Protein AF-A0A375I1A4-F1 (afdb_monomer)

Sequence (83 aa):
MADEKPSYEQARAELAEIVAKLESGGVPLAESMQLWKRGEELAARCQEELDGARQLIDEARQQSQTGGEPPADLGQPSAEPLA

Structure (mmCIF, N/CA/C/O backbone):
data_AF-A0A375I1A4-F1
#
_entry.id   AF-A0A375I1A4-F1
#
loop_
_atom_site.group_PDB
_atom_site.id
_atom_site.type_symbol
_atom_site.label_atom_id
_atom_site.label_alt_id
_atom_site.label_comp_id
_atom_site.label_asym_id
_atom_site.label_entity_id
_atom_site.label_seq_id
_atom_site.pdbx_PDB_ins_code
_atom_site.Cartn_x
_atom_site.Cartn_y
_atom_site.Cartn_z
_atom_site.occupancy
_atom_site.B_iso_or_equiv
_atom_site.auth_seq_id
_atom_site.auth_comp_id
_atom_site.auth_asym_id
_atom_site.auth_atom_id
_atom_site.pdbx_PDB_model_num
ATOM 1 N N . MET A 1 1 ? -13.490 15.587 -12.444 1.00 33.59 1 MET A N 1
ATOM 2 C CA . MET A 1 1 ? -12.031 15.669 -12.220 1.00 33.59 1 MET A CA 1
ATOM 3 C C . MET A 1 1 ? -11.539 14.243 -12.301 1.00 33.59 1 MET A C 1
ATOM 5 O O . MET A 1 1 ? -12.222 13.391 -11.750 1.00 33.59 1 MET A O 1
ATOM 9 N N . ALA A 1 2 ? -10.543 13.982 -13.146 1.00 43.78 2 ALA A N 1
ATOM 10 C CA . ALA A 1 2 ? -10.208 12.632 -13.583 1.00 43.78 2 ALA A CA 1
ATOM 11 C C . ALA A 1 2 ? -9.931 11.716 -12.386 1.00 43.78 2 ALA A C 1
ATOM 13 O O . ALA A 1 2 ? -9.241 12.107 -11.448 1.00 43.78 2 ALA A O 1
ATOM 14 N N . ASP A 1 3 ? -10.518 10.526 -12.453 1.00 50.38 3 ASP A N 1
ATOM 15 C CA . ASP A 1 3 ? -10.227 9.358 -11.629 1.00 50.38 3 ASP A CA 1
ATOM 16 C C . ASP A 1 3 ? -8.792 8.909 -11.961 1.00 50.38 3 ASP A C 1
ATOM 18 O O . ASP A 1 3 ? -8.553 7.988 -12.738 1.00 50.38 3 ASP A O 1
ATOM 22 N N . GLU A 1 4 ? -7.814 9.699 -11.522 1.00 67.00 4 GLU A N 1
ATOM 23 C CA . GLU A 1 4 ? -6.402 9.430 -11.749 1.00 67.00 4 GLU A CA 1
ATOM 24 C C . GLU A 1 4 ? -5.932 8.525 -10.615 1.00 67.00 4 GLU A C 1
ATOM 26 O O . GLU A 1 4 ? -5.937 8.910 -9.443 1.00 67.00 4 GLU A O 1
ATOM 31 N N . LYS A 1 5 ? -5.602 7.276 -10.963 1.00 74.56 5 LYS A N 1
ATOM 32 C CA . LYS A 1 5 ? -5.089 6.299 -9.999 1.00 74.56 5 LYS A CA 1
ATOM 33 C C . LYS A 1 5 ? -3.884 6.909 -9.268 1.00 74.56 5 LYS A C 1
ATOM 35 O O . LYS A 1 5 ? -3.013 7.465 -9.940 1.00 74.56 5 LYS A O 1
ATOM 40 N N . PRO A 1 6 ? -3.790 6.776 -7.931 1.00 84.75 6 PRO A N 1
ATOM 41 C CA . PRO A 1 6 ? -2.669 7.332 -7.188 1.00 84.75 6 PRO A CA 1
ATOM 42 C C . PRO A 1 6 ? -1.348 6.754 -7.705 1.00 84.75 6 PRO A C 1
ATOM 44 O O . PRO A 1 6 ? -1.274 5.580 -8.097 1.00 84.75 6 PRO A O 1
ATOM 47 N N . SER A 1 7 ? -0.304 7.584 -7.695 1.00 94.00 7 SER A N 1
ATOM 48 C CA . SER A 1 7 ? 1.067 7.110 -7.903 1.00 94.00 7 SER A CA 1
ATOM 49 C C . SER A 1 7 ? 1.455 6.094 -6.824 1.00 94.00 7 SER A C 1
ATOM 51 O O . SER A 1 7 ? 0.873 6.089 -5.737 1.00 94.00 7 SER A O 1
ATOM 53 N N . TYR A 1 8 ? 2.465 5.262 -7.096 1.00 95.81 8 TYR A N 1
ATOM 54 C CA . TYR A 1 8 ? 2.961 4.271 -6.134 1.00 95.81 8 TYR A CA 1
ATOM 55 C C . TYR A 1 8 ? 3.273 4.886 -4.759 1.00 95.81 8 TYR A C 1
ATOM 57 O O . TYR A 1 8 ? 2.799 4.386 -3.743 1.00 95.81 8 TYR A O 1
ATOM 65 N N . GLU A 1 9 ? 4.006 6.005 -4.711 1.00 97.25 9 GLU A N 1
ATOM 66 C CA . GLU A 1 9 ? 4.371 6.637 -3.435 1.00 97.25 9 GLU A CA 1
ATOM 67 C C . GLU A 1 9 ? 3.154 7.190 -2.684 1.00 97.25 9 GLU A C 1
ATOM 69 O O . GLU A 1 9 ? 3.085 7.075 -1.463 1.00 97.25 9 GLU A O 1
ATOM 74 N N . GLN A 1 10 ? 2.163 7.736 -3.396 1.00 96.94 10 GLN A N 1
ATOM 75 C CA . GLN A 1 10 ? 0.912 8.181 -2.774 1.00 96.94 10 GLN A CA 1
ATOM 76 C C . GLN A 1 10 ? 0.116 6.999 -2.217 1.00 96.94 10 GLN A C 1
ATOM 78 O O . GLN A 1 10 ? -0.322 7.047 -1.070 1.00 96.94 10 GLN A O 1
ATOM 83 N N . ALA A 1 11 ? -0.031 5.927 -3.000 1.00 97.12 11 ALA A N 1
ATOM 84 C CA . ALA A 1 11 ? -0.750 4.732 -2.578 1.00 97.12 11 ALA A CA 1
ATOM 85 C C . ALA A 1 11 ? -0.081 4.072 -1.363 1.00 97.12 11 ALA A C 1
ATOM 87 O O . ALA A 1 11 ? -0.751 3.684 -0.407 1.00 97.12 11 ALA A O 1
ATOM 88 N N . ARG A 1 12 ? 1.254 4.005 -1.369 1.00 98.25 12 ARG A N 1
ATOM 89 C CA . ARG A 1 12 ? 2.060 3.482 -0.266 1.00 98.25 12 ARG A CA 1
ATOM 90 C C . ARG A 1 12 ? 1.952 4.340 0.995 1.00 98.25 12 ARG A C 1
ATOM 92 O O . ARG A 1 12 ? 1.863 3.779 2.085 1.00 98.25 12 ARG A O 1
ATOM 99 N N . ALA A 1 13 ? 1.968 5.667 0.862 1.00 98.44 13 ALA A N 1
ATOM 100 C CA . ALA A 1 13 ? 1.810 6.574 1.996 1.00 98.44 13 ALA A CA 1
ATOM 101 C C . ALA A 1 13 ? 0.427 6.417 2.647 1.00 98.44 13 ALA A C 1
ATOM 103 O O . ALA A 1 13 ? 0.343 6.204 3.853 1.00 98.44 13 ALA A O 1
ATOM 104 N N . GLU A 1 14 ? -0.640 6.422 1.844 1.00 98.25 14 GLU A N 1
ATOM 105 C CA . GLU A 1 14 ? -2.010 6.225 2.335 1.00 98.25 14 GLU A CA 1
ATOM 106 C C . GLU A 1 14 ? -2.181 4.845 2.994 1.00 98.25 14 GLU A C 1
ATOM 108 O O . GLU A 1 14 ? -2.768 4.730 4.071 1.00 98.25 14 GLU A O 1
ATOM 113 N N . LEU A 1 15 ? -1.611 3.791 2.399 1.00 98.62 15 LEU A N 1
ATOM 114 C CA . LEU A 1 15 ? -1.636 2.448 2.976 1.00 98.62 15 LEU A CA 1
ATOM 115 C C . LEU A 1 15 ? -0.954 2.410 4.351 1.00 98.62 15 LEU A C 1
ATOM 117 O O . LEU A 1 15 ? -1.484 1.802 5.280 1.00 98.62 15 LEU A O 1
ATOM 121 N N . ALA A 1 16 ? 0.195 3.075 4.504 1.00 98.56 16 ALA A N 1
ATOM 122 C CA . ALA A 1 16 ? 0.903 3.144 5.779 1.00 98.56 16 ALA A CA 1
ATOM 123 C C . ALA A 1 16 ? 0.081 3.866 6.861 1.00 98.56 16 ALA A C 1
ATOM 125 O O . ALA A 1 16 ? 0.051 3.417 8.007 1.00 98.56 16 ALA A O 1
ATOM 126 N N . GLU A 1 17 ? -0.625 4.942 6.505 1.00 98.56 17 GLU A N 1
ATOM 127 C CA . GLU A 1 17 ? -1.530 5.643 7.425 1.00 98.56 17 GLU A CA 1
ATOM 128 C C . GLU A 1 17 ? -2.706 4.759 7.863 1.00 98.56 17 GLU A C 1
ATOM 130 O O . GLU A 1 17 ? -3.052 4.719 9.047 1.00 98.56 17 GLU A O 1
ATOM 135 N N . ILE A 1 18 ? -3.299 4.010 6.929 1.00 98.44 18 ILE A N 1
ATOM 136 C CA . ILE A 1 18 ? -4.385 3.066 7.220 1.00 98.44 18 ILE A CA 1
ATOM 137 C C . ILE A 1 18 ? -3.917 1.971 8.175 1.00 98.44 18 ILE A C 1
ATOM 139 O O . ILE A 1 18 ? -4.601 1.695 9.163 1.00 98.44 18 ILE A O 1
ATOM 143 N N . VAL A 1 19 ? -2.756 1.367 7.906 1.00 98.38 19 VAL A N 1
ATOM 144 C CA . VAL A 1 19 ? -2.166 0.342 8.777 1.00 98.38 19 VAL A CA 1
ATOM 145 C C . VAL A 1 19 ? -1.937 0.912 10.173 1.00 98.38 19 VAL A C 1
ATOM 147 O O . VAL A 1 19 ? -2.428 0.336 11.140 1.00 98.38 19 VAL A O 1
ATOM 150 N N . ALA A 1 20 ? -1.309 2.086 10.283 1.00 98.38 20 ALA A N 1
ATOM 151 C CA . ALA A 1 20 ? -1.065 2.728 11.572 1.00 98.38 20 ALA A CA 1
ATOM 152 C C . ALA A 1 20 ? -2.365 2.976 12.362 1.00 98.38 20 ALA A C 1
ATOM 154 O O . ALA A 1 20 ? -2.409 2.763 13.575 1.00 98.38 20 ALA A O 1
ATOM 155 N N . LYS A 1 21 ? -3.447 3.381 11.682 1.00 97.62 21 LYS A N 1
ATOM 156 C CA . LYS A 1 21 ? -4.762 3.604 12.302 1.00 97.62 21 LYS A CA 1
ATOM 157 C C . LYS A 1 21 ? -5.447 2.304 12.741 1.00 97.62 21 LYS A C 1
ATOM 159 O O . LYS A 1 21 ? -6.131 2.284 13.763 1.00 97.62 21 LYS A O 1
ATOM 164 N N . LEU A 1 22 ? -5.290 1.218 11.985 1.00 98.06 22 LEU A N 1
ATOM 165 C CA . LEU A 1 22 ? -5.795 -0.100 12.380 1.00 98.06 22 LEU A CA 1
ATOM 166 C C . LEU A 1 22 ? -5.016 -0.651 13.584 1.00 98.06 22 LEU A C 1
ATOM 168 O O . LEU A 1 22 ? -5.624 -1.165 14.524 1.00 98.06 22 LEU A O 1
ATOM 172 N N . GLU A 1 23 ? -3.691 -0.494 13.587 1.00 98.00 23 GLU A N 1
ATOM 173 C CA . GLU A 1 23 ? -2.795 -0.956 14.654 1.00 98.00 23 GLU A CA 1
ATOM 174 C C . GLU A 1 23 ? -2.967 -0.183 15.965 1.00 98.00 23 GLU A C 1
ATOM 176 O O . GLU A 1 23 ? -2.854 -0.774 17.040 1.00 98.00 23 GLU A O 1
ATOM 181 N N . SER A 1 24 ? -3.293 1.115 15.909 1.00 97.19 24 SER A N 1
ATOM 182 C CA . SER A 1 24 ? -3.558 1.902 17.120 1.00 97.19 24 SER A CA 1
ATOM 183 C C . SER A 1 24 ? -4.783 1.413 17.897 1.00 97.19 24 SER A C 1
ATOM 185 O O . SER A 1 24 ? -4.938 1.734 19.077 1.0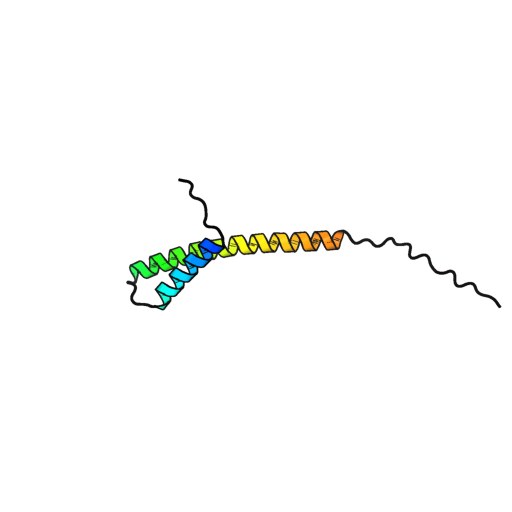0 97.19 24 SER A O 1
ATOM 187 N N . GLY A 1 25 ? -5.673 0.657 17.245 1.00 92.75 25 GLY A N 1
ATOM 188 C CA . GLY A 1 25 ? -6.958 0.266 17.807 1.00 92.75 25 GLY A CA 1
ATOM 189 C C . GLY A 1 25 ? -7.870 1.471 18.064 1.00 92.75 25 GLY A C 1
ATOM 190 O O . GLY A 1 25 ? -7.632 2.579 17.587 1.00 92.75 25 GLY A O 1
ATOM 191 N N . GLY A 1 26 ? -8.965 1.252 18.797 1.00 93.62 26 GLY A N 1
ATOM 192 C CA . GLY A 1 26 ? -9.924 2.314 19.145 1.00 93.62 26 GLY A CA 1
ATOM 193 C C . GLY A 1 26 ? -10.862 2.747 18.011 1.00 93.62 26 GLY A C 1
ATOM 194 O O . GLY A 1 26 ? -11.723 3.597 18.225 1.00 93.62 26 GLY A O 1
ATOM 195 N N . VAL A 1 27 ? -10.741 2.137 16.831 1.00 95.12 27 VAL A N 1
ATOM 196 C CA . VAL A 1 27 ? -11.635 2.351 15.689 1.00 95.12 27 VAL A CA 1
ATOM 197 C C . VAL A 1 27 ? -12.829 1.384 15.775 1.00 95.12 27 VAL A C 1
ATOM 199 O O . VAL A 1 27 ? -12.626 0.188 16.013 1.00 95.12 27 VAL A O 1
ATOM 202 N N . PRO A 1 28 ? -14.083 1.849 15.598 1.00 97.56 28 PRO A N 1
ATOM 203 C CA . PRO A 1 28 ? -15.252 0.974 15.560 1.00 97.56 28 PRO A CA 1
ATOM 204 C C . PRO A 1 28 ? -15.136 -0.084 14.459 1.00 97.56 28 PRO A C 1
ATOM 206 O O . PRO A 1 28 ? -14.685 0.219 13.359 1.00 97.56 28 PRO A O 1
ATOM 209 N N . LEU A 1 29 ? -15.641 -1.299 14.706 1.00 97.56 29 LEU A N 1
ATOM 210 C CA . LEU A 1 29 ? -15.548 -2.423 13.760 1.00 97.56 29 LEU A CA 1
ATOM 211 C C . LEU A 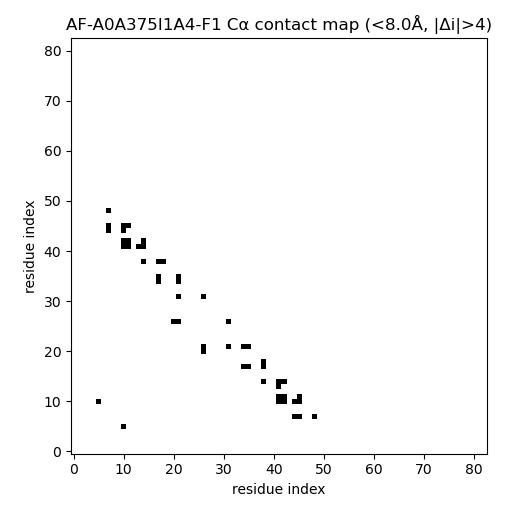1 29 ? -15.970 -2.050 12.330 1.00 97.56 29 LEU A C 1
ATOM 213 O O . LEU A 1 29 ? -15.277 -2.386 11.377 1.00 97.56 29 LEU A O 1
ATOM 217 N N . ALA A 1 30 ? -17.093 -1.344 12.179 1.00 97.69 30 ALA A N 1
ATOM 218 C CA . ALA A 1 30 ? -17.592 -0.935 10.868 1.00 97.69 30 ALA A CA 1
ATOM 219 C C . ALA A 1 30 ? -16.594 -0.039 10.114 1.00 97.69 30 ALA A C 1
ATOM 221 O O . ALA A 1 30 ? -16.417 -0.207 8.911 1.00 97.69 30 ALA A O 1
ATOM 222 N N . GLU A 1 31 ? -15.916 0.871 10.814 1.00 97.62 31 GLU A N 1
ATOM 223 C CA . GLU A 1 31 ? -14.890 1.740 10.236 1.00 97.62 31 GLU A CA 1
ATOM 224 C C . GLU A 1 31 ? -13.593 0.963 9.965 1.00 97.62 31 GLU A C 1
ATOM 226 O O . GLU A 1 31 ? -13.014 1.116 8.892 1.00 97.62 31 GLU A O 1
ATOM 231 N N . SER A 1 32 ? -13.194 0.043 10.851 1.00 97.88 32 SER A N 1
ATOM 232 C CA . SER A 1 32 ? -12.054 -0.856 10.619 1.00 97.88 32 SER A CA 1
ATOM 233 C C . SER A 1 32 ? -12.234 -1.708 9.360 1.00 97.88 32 SER A C 1
ATOM 235 O O . SER A 1 32 ? -11.279 -1.915 8.619 1.00 97.88 32 SER A O 1
ATOM 237 N N . MET A 1 33 ? -13.462 -2.146 9.062 1.00 98.38 33 MET A N 1
ATOM 238 C CA . MET A 1 33 ? -13.765 -2.871 7.822 1.00 98.38 33 MET A CA 1
ATOM 239 C C . MET A 1 33 ? -13.622 -1.994 6.570 1.00 98.38 33 MET A C 1
ATOM 241 O O . MET A 1 33 ? -13.173 -2.484 5.534 1.00 98.38 33 MET A O 1
ATOM 245 N N . GLN A 1 34 ? -13.986 -0.708 6.647 1.00 98.31 34 GLN A N 1
ATOM 246 C CA . GLN A 1 34 ? -13.789 0.229 5.532 1.00 98.31 34 GLN A CA 1
ATOM 247 C C . GLN A 1 34 ? -12.301 0.511 5.303 1.00 98.31 34 GLN A C 1
ATOM 249 O O . GLN A 1 34 ? -11.836 0.457 4.166 1.00 98.31 34 GLN A O 1
ATOM 254 N N . LEU A 1 35 ? -11.556 0.758 6.385 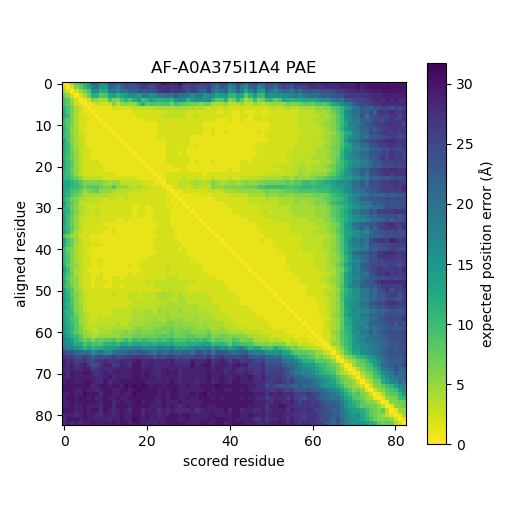1.00 98.31 35 LEU A N 1
ATOM 255 C CA . LEU A 1 35 ? -10.108 0.963 6.350 1.00 98.31 35 LEU A CA 1
ATOM 256 C C . LEU A 1 35 ? -9.388 -0.253 5.770 1.00 98.31 35 LEU A C 1
ATOM 258 O O . LEU A 1 35 ? -8.566 -0.094 4.875 1.00 98.31 35 LEU A O 1
ATOM 262 N N . TRP A 1 36 ? -9.741 -1.461 6.216 1.00 98.19 36 TRP A N 1
ATOM 263 C CA . TRP A 1 36 ? -9.170 -2.693 5.676 1.00 98.19 36 TRP A CA 1
ATOM 264 C C . TRP A 1 36 ? -9.417 -2.815 4.171 1.00 98.19 36 TRP A C 1
ATOM 266 O O . TRP A 1 36 ? -8.467 -2.986 3.416 1.00 98.19 36 TRP A O 1
ATOM 276 N N . LYS A 1 37 ? -10.664 -2.639 3.711 1.00 98.50 37 LYS A N 1
ATOM 277 C CA . LYS A 1 37 ? -10.989 -2.739 2.281 1.00 98.50 37 LYS A CA 1
ATOM 278 C C . LYS A 1 37 ? -10.188 -1.740 1.441 1.00 98.50 37 LYS A C 1
ATOM 280 O O . LYS A 1 37 ? -9.662 -2.102 0.394 1.00 98.50 37 LYS A O 1
ATOM 285 N N . ARG A 1 38 ? -10.071 -0.495 1.909 1.00 98.06 38 ARG A N 1
ATOM 286 C CA . ARG A 1 38 ? -9.249 0.520 1.241 1.00 98.06 38 ARG A CA 1
ATOM 287 C C . ARG A 1 38 ? -7.768 0.132 1.238 1.00 98.06 38 ARG A C 1
AT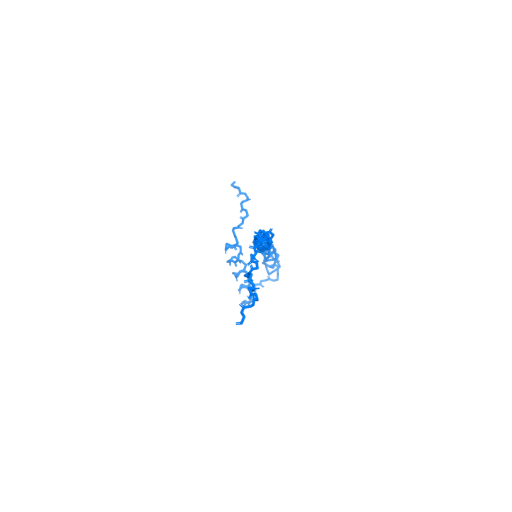OM 289 O O . ARG A 1 38 ? -7.102 0.299 0.222 1.00 98.06 38 ARG A O 1
ATOM 296 N N . GLY A 1 39 ? -7.268 -0.408 2.348 1.00 98.31 39 GLY A N 1
ATOM 297 C CA . GLY A 1 39 ? -5.910 -0.935 2.452 1.00 98.31 39 GLY A CA 1
ATOM 298 C C . GLY A 1 39 ? -5.628 -2.031 1.421 1.00 98.31 39 GLY A C 1
ATOM 299 O O . GLY A 1 39 ? -4.608 -1.971 0.742 1.00 98.31 39 GLY A O 1
ATOM 300 N N . GLU A 1 40 ? -6.557 -2.971 1.228 1.00 98.69 40 GLU A N 1
ATOM 301 C CA . GLU A 1 40 ? -6.434 -4.029 0.213 1.00 98.69 40 GLU A CA 1
ATOM 302 C C . GLU A 1 40 ? -6.369 -3.459 -1.213 1.00 98.69 40 GLU A C 1
ATOM 304 O O . GLU A 1 40 ? -5.530 -3.873 -2.012 1.00 98.69 40 GLU A O 1
ATOM 309 N N . GLU A 1 41 ? -7.212 -2.471 -1.531 1.00 98.19 41 GLU A N 1
ATOM 310 C CA . GLU A 1 41 ? -7.203 -1.799 -2.838 1.00 98.19 41 GLU A CA 1
ATOM 311 C C . GLU A 1 41 ? -5.859 -1.096 -3.109 1.00 98.19 41 GLU A C 1
ATOM 313 O O . GLU A 1 41 ? -5.309 -1.190 -4.209 1.00 98.19 41 GLU A O 1
ATOM 318 N N . LEU A 1 42 ? -5.299 -0.421 -2.101 1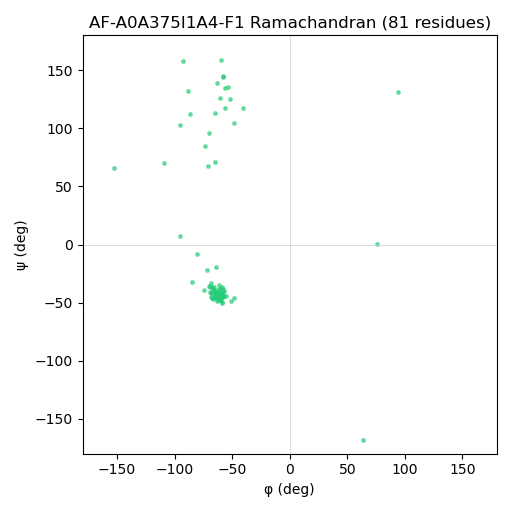.00 98.31 42 LEU A N 1
ATOM 319 C CA . LEU A 1 42 ? -3.997 0.242 -2.200 1.00 98.31 42 LEU A CA 1
ATOM 320 C C . LEU A 1 42 ? -2.843 -0.760 -2.304 1.00 98.31 42 LEU A C 1
ATOM 322 O O . LEU A 1 42 ? -1.925 -0.554 -3.096 1.00 98.31 42 LEU A O 1
ATOM 326 N N . ALA A 1 43 ? -2.888 -1.852 -1.539 1.00 98.12 43 ALA A N 1
ATOM 327 C CA . ALA A 1 43 ? -1.875 -2.901 -1.585 1.00 98.12 43 ALA A CA 1
ATOM 328 C C . ALA A 1 43 ? -1.828 -3.571 -2.964 1.00 98.12 43 ALA A C 1
ATOM 330 O O . ALA A 1 43 ? -0.746 -3.720 -3.534 1.00 98.12 43 ALA A O 1
ATOM 331 N N . ALA A 1 44 ? -2.992 -3.890 -3.539 1.00 97.69 44 ALA A N 1
ATOM 332 C CA . ALA A 1 44 ? -3.090 -4.419 -4.896 1.00 97.69 44 ALA A CA 1
ATOM 333 C C . ALA A 1 44 ? -2.484 -3.450 -5.920 1.00 97.69 44 ALA A C 1
ATOM 335 O O . ALA A 1 44 ? -1.681 -3.853 -6.759 1.00 97.69 44 ALA A O 1
ATOM 336 N N . ARG A 1 45 ? -2.783 -2.151 -5.800 1.00 96.12 45 ARG A N 1
ATOM 337 C CA . ARG A 1 45 ? -2.214 -1.119 -6.674 1.00 96.12 45 ARG A CA 1
ATOM 338 C C . ARG A 1 45 ? -0.690 -1.041 -6.573 1.00 96.12 45 ARG A C 1
ATOM 340 O O . ARG A 1 45 ? -0.015 -0.953 -7.595 1.00 96.12 45 ARG A O 1
ATOM 347 N N . CYS A 1 46 ? -0.148 -1.063 -5.358 1.00 97.75 46 CYS A N 1
ATOM 348 C CA . CYS A 1 46 ? 1.296 -1.079 -5.140 1.00 97.75 46 CYS A CA 1
ATOM 349 C C . CYS A 1 46 ? 1.943 -2.311 -5.781 1.00 97.75 46 CYS A C 1
ATOM 351 O O . CYS A 1 46 ? 2.991 -2.187 -6.412 1.00 97.75 46 CYS A O 1
ATOM 353 N N . GLN A 1 47 ? 1.307 -3.479 -5.655 1.00 98.19 47 GLN A N 1
ATOM 354 C CA . GLN A 1 47 ? 1.800 -4.718 -6.246 1.00 98.19 47 GLN A CA 1
ATOM 355 C C . GLN A 1 47 ? 1.821 -4.651 -7.779 1.00 98.19 47 GLN A C 1
ATOM 357 O O . GLN A 1 47 ? 2.847 -4.964 -8.372 1.00 98.19 47 GLN A O 1
ATOM 362 N N . GLU A 1 48 ? 0.747 -4.167 -8.414 1.00 97.06 48 GLU A N 1
ATOM 363 C CA . GLU A 1 48 ? 0.674 -4.002 -9.875 1.00 97.06 48 GLU A CA 1
ATOM 364 C C . GLU A 1 48 ? 1.830 -3.151 -10.427 1.00 97.06 48 GLU A C 1
ATOM 366 O O . GLU A 1 48 ? 2.451 -3.504 -11.431 1.00 97.06 48 GLU A O 1
ATOM 371 N N . GLU A 1 49 ? 2.140 -2.032 -9.768 1.00 95.75 49 GLU A N 1
ATOM 372 C CA . GLU A 1 49 ? 3.218 -1.130 -10.192 1.00 95.75 49 GLU A CA 1
ATOM 373 C C . GLU A 1 49 ? 4.603 -1.779 -10.027 1.00 95.75 49 GLU A C 1
ATOM 375 O O . GLU A 1 49 ? 5.454 -1.675 -10.915 1.00 95.75 49 GLU A O 1
ATOM 380 N N . LEU A 1 50 ? 4.828 -2.490 -8.916 1.00 97.81 50 LEU A N 1
ATOM 381 C CA . LEU A 1 50 ? 6.081 -3.209 -8.667 1.00 97.81 50 LEU A CA 1
ATOM 382 C C . LEU A 1 50 ? 6.277 -4.377 -9.638 1.00 97.81 50 LEU A C 1
ATOM 384 O O . LEU A 1 50 ? 7.393 -4.590 -10.118 1.00 97.81 50 LEU A O 1
ATOM 388 N N . ASP A 1 51 ? 5.208 -5.100 -9.965 1.00 98.06 51 ASP A N 1
ATOM 389 C CA . ASP A 1 51 ? 5.237 -6.186 -10.942 1.00 98.06 51 ASP A CA 1
ATOM 390 C C . ASP A 1 51 ? 5.574 -5.659 -12.340 1.00 98.06 51 ASP A C 1
ATOM 392 O O . ASP A 1 51 ? 6.419 -6.234 -13.030 1.00 98.06 51 ASP A O 1
ATOM 396 N N . GLY A 1 52 ? 4.984 -4.528 -12.740 1.00 96.50 52 GLY A N 1
ATOM 397 C CA . GLY A 1 52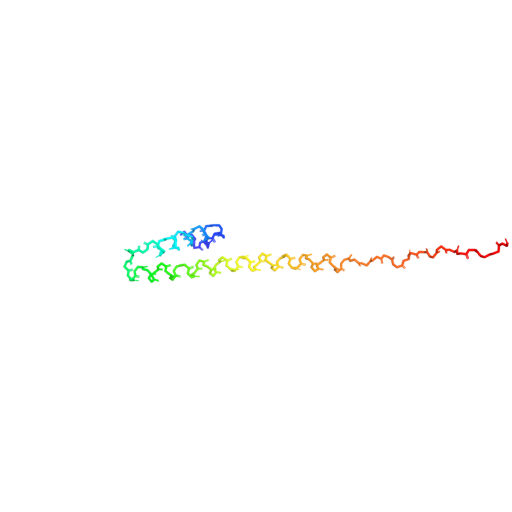 ? 5.321 -3.855 -13.995 1.00 96.50 52 GLY A CA 1
ATOM 398 C C . GLY A 1 52 ? 6.791 -3.430 -14.048 1.00 96.50 52 GLY A C 1
ATOM 399 O O . GLY A 1 52 ? 7.500 -3.738 -15.007 1.00 96.50 52 GLY A O 1
ATOM 400 N N . ALA A 1 53 ? 7.294 -2.797 -12.984 1.00 97.12 53 ALA A N 1
ATOM 401 C CA . ALA A 1 53 ? 8.705 -2.425 -12.886 1.00 97.12 53 ALA A CA 1
ATOM 402 C C . ALA A 1 53 ? 9.632 -3.650 -12.955 1.00 97.12 53 ALA A C 1
ATOM 404 O O . ALA A 1 53 ? 10.696 -3.600 -13.580 1.00 97.12 53 ALA A O 1
ATOM 405 N N . ARG A 1 54 ? 9.226 -4.769 -12.345 1.00 98.06 54 ARG A N 1
ATOM 406 C CA . ARG A 1 54 ? 9.994 -6.011 -12.379 1.00 98.06 54 ARG A CA 1
ATOM 407 C C . ARG A 1 54 ? 10.088 -6.591 -13.789 1.00 98.06 54 ARG A C 1
ATOM 409 O O . ARG A 1 54 ? 11.185 -6.967 -14.200 1.00 98.06 54 ARG A O 1
ATOM 416 N N . GLN A 1 55 ? 8.977 -6.625 -14.521 1.00 98.12 55 GLN A N 1
ATOM 417 C CA . GLN A 1 55 ? 8.941 -7.112 -15.903 1.00 98.12 55 GLN A CA 1
ATOM 418 C C . GLN A 1 55 ? 9.884 -6.306 -16.802 1.00 98.12 55 GLN A C 1
ATOM 420 O O . GLN A 1 55 ? 10.699 -6.896 -17.506 1.00 98.12 55 GLN A O 1
ATOM 425 N N . LEU A 1 56 ? 9.871 -4.972 -16.689 1.00 97.00 56 LEU A N 1
ATOM 426 C CA . LEU A 1 56 ? 10.771 -4.097 -17.452 1.00 97.00 56 LEU A CA 1
ATOM 427 C C . LEU A 1 56 ? 12.255 -4.410 -17.199 1.00 97.00 56 LEU A C 1
ATOM 429 O O . LEU A 1 56 ? 13.067 -4.421 -18.126 1.00 97.00 56 LEU A O 1
ATOM 433 N N . ILE A 1 57 ? 12.623 -4.683 -15.943 1.00 97.81 57 ILE A N 1
ATOM 434 C CA . ILE A 1 57 ? 13.995 -5.069 -15.584 1.00 97.81 57 ILE A CA 1
ATOM 435 C C . ILE A 1 57 ? 14.351 -6.425 -16.197 1.00 97.81 57 ILE A C 1
ATOM 437 O O . ILE A 1 57 ? 15.447 -6.587 -16.736 1.00 97.81 57 ILE A O 1
ATOM 441 N N . ASP A 1 58 ? 13.453 -7.404 -16.107 1.00 97.31 58 ASP A N 1
ATOM 442 C CA . ASP A 1 58 ? 13.706 -8.748 -16.622 1.00 97.31 58 ASP A CA 1
ATOM 443 C C . ASP A 1 58 ? 13.832 -8.744 -18.163 1.00 97.31 58 ASP A C 1
ATOM 445 O O . ASP A 1 58 ? 14.755 -9.366 -18.695 1.00 97.31 58 ASP A O 1
ATOM 449 N N . GLU A 1 59 ? 13.019 -7.961 -18.878 1.00 96.88 59 GLU A N 1
ATOM 450 C CA . GLU A 1 59 ? 13.134 -7.748 -20.331 1.00 96.88 59 GLU A CA 1
ATOM 451 C C . GLU A 1 59 ? 14.475 -7.108 -20.724 1.00 96.88 59 GLU A C 1
ATOM 453 O O . GLU A 1 59 ? 15.181 -7.615 -21.603 1.00 96.88 59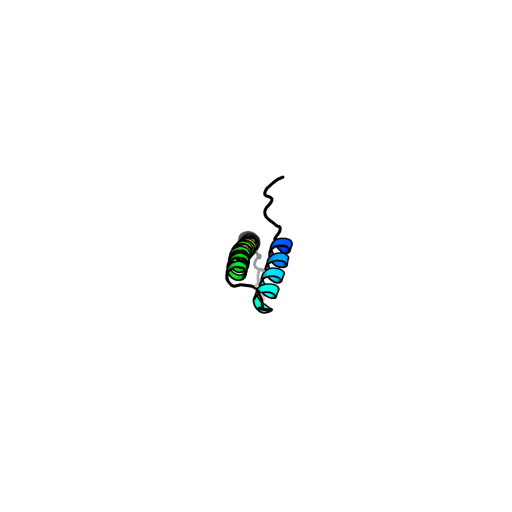 GLU A O 1
ATOM 458 N N . ALA A 1 60 ? 14.887 -6.037 -20.036 1.00 96.38 60 ALA A N 1
ATOM 459 C CA . ALA A 1 60 ? 16.172 -5.378 -20.285 1.00 96.38 60 ALA A CA 1
ATOM 460 C C . ALA A 1 60 ? 17.369 -6.324 -20.039 1.00 96.38 60 ALA A C 1
ATOM 462 O O . ALA A 1 60 ? 18.380 -6.296 -20.754 1.00 96.38 60 ALA A O 1
ATOM 463 N N . ARG A 1 61 ? 17.258 -7.221 -19.049 1.00 95.81 61 ARG A N 1
ATOM 464 C CA . ARG A 1 61 ? 18.274 -8.251 -18.779 1.00 95.81 61 ARG A CA 1
ATOM 465 C C . ARG A 1 61 ? 18.325 -9.317 -19.866 1.00 95.81 61 ARG A C 1
ATOM 467 O O . ARG A 1 61 ? 19.413 -9.796 -20.167 1.00 95.81 61 ARG A O 1
ATOM 474 N N . GLN A 1 62 ? 17.195 -9.702 -20.451 1.00 94.25 62 GLN A N 1
ATOM 475 C CA . GLN A 1 62 ? 17.179 -10.654 -21.564 1.00 94.25 62 GLN A CA 1
ATOM 476 C C . GLN A 1 62 ? 17.816 -10.042 -22.814 1.00 94.25 62 GLN A C 1
ATOM 478 O O . GLN A 1 62 ? 18.705 -10.651 -23.398 1.00 94.25 62 GLN A O 1
ATOM 483 N N . GLN A 1 63 ? 17.458 -8.803 -23.164 1.00 91.44 63 GLN A N 1
ATOM 484 C CA . GLN A 1 63 ? 18.019 -8.100 -24.326 1.00 91.44 63 GLN A CA 1
ATOM 485 C C . GLN A 1 63 ? 19.548 -7.967 -24.272 1.00 91.44 63 GLN A C 1
ATOM 487 O O . GLN A 1 63 ? 20.222 -8.122 -25.288 1.00 91.44 63 GLN A O 1
ATOM 492 N N . SER A 1 64 ? 20.107 -7.724 -23.086 1.00 86.69 64 SER A N 1
ATOM 493 C CA . SER A 1 64 ? 21.563 -7.643 -22.903 1.00 86.69 64 SER A CA 1
ATOM 494 C C . SER A 1 64 ? 22.278 -8.999 -23.006 1.00 86.69 64 SER A C 1
ATOM 496 O O . SER A 1 64 ? 23.463 -9.026 -23.324 1.00 86.69 64 SER A O 1
ATOM 498 N N . GLN A 1 65 ? 21.579 -10.120 -22.800 1.00 77.38 65 GLN A N 1
ATOM 499 C CA . GLN A 1 65 ? 22.134 -11.473 -22.947 1.00 77.38 65 GLN A CA 1
ATOM 500 C C . GLN A 1 65 ? 22.078 -11.983 -24.394 1.00 77.38 65 GLN A C 1
ATOM 502 O O . GLN A 1 65 ? 22.980 -12.700 -24.818 1.00 77.38 65 GLN A O 1
ATOM 507 N N . THR A 1 66 ? 21.072 -11.588 -25.178 1.00 68.50 66 THR A N 1
ATOM 508 C CA . THR A 1 66 ? 20.927 -12.010 -26.585 1.00 68.50 66 THR A CA 1
ATOM 509 C C . THR A 1 66 ? 21.809 -11.218 -27.564 1.00 68.50 66 THR A C 1
ATOM 511 O O . THR A 1 66 ? 21.884 -11.569 -28.736 1.00 68.50 66 THR A O 1
ATOM 514 N N . GLY A 1 67 ? 22.482 -10.152 -27.109 1.00 60.38 67 GLY A N 1
ATOM 515 C CA . GLY A 1 67 ? 23.362 -9.298 -27.925 1.00 60.38 67 GLY A CA 1
ATOM 516 C C . GLY A 1 67 ? 24.858 -9.642 -27.874 1.00 60.38 67 GLY A C 1
ATOM 517 O O . GLY A 1 67 ? 25.669 -8.871 -28.382 1.00 60.38 67 GLY A O 1
ATOM 518 N N . GLY A 1 68 ? 25.243 -10.751 -27.237 1.00 55.22 68 GLY A N 1
ATOM 519 C CA . GLY A 1 68 ? 26.640 -11.130 -27.014 1.00 55.22 68 GLY A CA 1
ATOM 520 C C . GLY A 1 68 ? 27.089 -12.330 -27.842 1.00 55.22 68 GLY A C 1
ATOM 521 O O . GLY A 1 68 ? 27.341 -13.385 -27.271 1.00 55.22 68 GLY A O 1
ATOM 522 N N . GLU A 1 69 ? 27.233 -12.171 -29.158 1.00 48.41 69 GLU A N 1
ATOM 523 C CA . GLU A 1 69 ? 28.027 -13.103 -29.967 1.00 48.41 69 GLU A CA 1
ATOM 524 C C . GLU A 1 69 ? 29.441 -12.509 -30.100 1.00 48.41 69 GLU A C 1
ATOM 526 O O . GLU A 1 69 ? 29.626 -11.527 -30.827 1.00 48.41 69 GLU A O 1
ATOM 531 N N . PRO A 1 70 ? 30.452 -13.001 -29.354 1.00 56.69 70 PRO A N 1
ATOM 532 C CA . PRO A 1 70 ? 31.825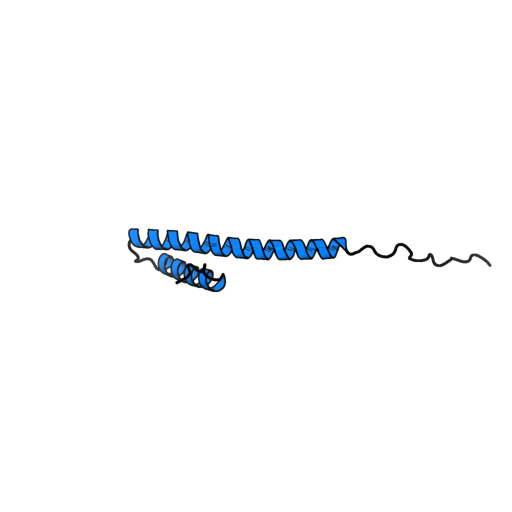 -12.597 -29.617 1.00 56.69 70 PRO A CA 1
ATOM 533 C C . PRO A 1 70 ? 32.193 -13.080 -31.029 1.00 56.69 70 PRO A C 1
ATOM 535 O O . PRO A 1 70 ? 31.823 -14.202 -31.388 1.00 56.69 70 PRO A O 1
ATOM 538 N N . PRO A 1 71 ? 32.904 -12.283 -31.849 1.00 53.22 71 PRO A N 1
ATOM 539 C CA . PRO A 1 71 ? 33.349 -12.752 -33.151 1.00 53.22 71 PRO A CA 1
ATOM 540 C C . PRO A 1 71 ? 34.175 -14.023 -32.949 1.00 53.22 71 PRO A C 1
ATOM 542 O O . PRO A 1 71 ? 35.215 -14.009 -32.287 1.00 53.22 71 PRO A O 1
ATOM 545 N N . ALA A 1 72 ? 33.684 -15.130 -33.504 1.00 61.53 72 ALA A N 1
ATOM 546 C CA . ALA A 1 72 ? 34.409 -16.383 -33.616 1.00 61.53 72 ALA A CA 1
ATOM 547 C C . ALA A 1 72 ? 35.520 -16.229 -34.665 1.00 61.53 72 ALA A C 1
ATOM 549 O O . ALA A 1 72 ? 35.461 -16.802 -35.743 1.00 61.53 72 ALA A O 1
ATOM 550 N N . ASP A 1 73 ? 36.511 -15.405 -34.346 1.00 63.28 73 ASP A N 1
ATOM 551 C CA . ASP A 1 73 ? 37.846 -15.453 -34.926 1.00 63.28 73 ASP A CA 1
ATOM 552 C C . ASP A 1 73 ? 38.827 -14.874 -33.902 1.00 63.28 73 ASP A C 1
ATOM 554 O O . ASP A 1 73 ? 39.419 -13.808 -34.062 1.00 63.28 73 ASP A O 1
ATOM 558 N N . LEU A 1 74 ? 38.982 -15.581 -32.780 1.00 55.75 74 LEU A N 1
ATOM 559 C CA . LEU A 1 74 ? 40.252 -15.523 -32.067 1.00 55.75 74 LEU A CA 1
ATOM 560 C C . LEU A 1 74 ? 41.233 -16.330 -32.910 1.00 55.75 74 LEU A C 1
ATOM 562 O O . LEU A 1 74 ? 41.404 -17.533 -32.699 1.00 55.75 74 LEU A O 1
ATOM 566 N N . GLY A 1 75 ? 41.800 -15.644 -33.905 1.00 57.12 75 GLY A N 1
ATOM 567 C CA . GLY A 1 75 ? 42.873 -16.135 -34.748 1.00 57.12 75 GLY A CA 1
ATOM 568 C C . GLY A 1 75 ? 43.876 -16.898 -33.896 1.00 57.12 75 GLY A C 1
ATOM 569 O O . GLY A 1 75 ? 44.458 -16.366 -32.947 1.00 57.12 75 GLY A O 1
ATOM 570 N N . GLN A 1 76 ? 44.008 -18.181 -34.207 1.00 56.94 76 GLN A N 1
ATOM 571 C CA . GLN A 1 76 ? 44.992 -19.060 -33.602 1.00 56.94 76 GLN A CA 1
ATOM 572 C C . GLN A 1 76 ? 46.358 -18.376 -33.741 1.00 56.94 76 GLN A C 1
ATOM 574 O O . GLN A 1 76 ? 46.735 -18.043 -34.869 1.00 56.94 76 GLN A O 1
ATOM 579 N N . PRO A 1 77 ? 47.128 -18.149 -32.662 1.00 50.47 77 PRO A N 1
ATOM 580 C CA . PRO A 1 77 ? 48.529 -17.852 -32.859 1.00 50.47 77 PRO A CA 1
ATOM 581 C C . PRO A 1 77 ? 49.134 -19.117 -33.463 1.00 50.47 77 PRO A C 1
ATOM 583 O O . PRO A 1 77 ? 49.154 -20.170 -32.822 1.00 50.47 77 PRO A O 1
ATOM 586 N N . SER A 1 78 ? 49.561 -19.022 -34.721 1.00 53.72 78 SER A N 1
ATOM 587 C CA . SER A 1 78 ? 50.392 -20.027 -35.368 1.00 53.72 78 SER A CA 1
ATOM 588 C C . SER A 1 78 ? 51.551 -20.356 -34.432 1.00 53.72 78 SER A C 1
ATOM 590 O O . SER A 1 78 ? 52.474 -19.562 -34.269 1.00 53.72 78 SER A O 1
ATOM 592 N N . ALA A 1 79 ? 51.488 -21.516 -33.785 1.00 60.72 79 ALA A N 1
ATOM 593 C CA . ALA A 1 79 ? 52.662 -22.122 -33.195 1.00 60.72 79 ALA A CA 1
ATOM 594 C C . ALA A 1 79 ? 53.528 -22.586 -34.370 1.00 60.72 79 ALA A C 1
ATOM 596 O O . ALA A 1 79 ? 53.272 -23.637 -34.956 1.00 60.72 79 ALA A O 1
ATOM 597 N N . GLU A 1 80 ? 54.498 -21.764 -34.767 1.00 52.81 80 GLU A N 1
ATOM 598 C CA . GLU A 1 80 ? 55.580 -22.202 -35.646 1.00 52.81 80 GLU A CA 1
ATOM 599 C C . GLU A 1 80 ? 56.348 -23.339 -34.950 1.00 52.81 80 GLU A C 1
ATOM 601 O O . GLU A 1 80 ? 56.784 -23.166 -33.807 1.00 52.81 80 GLU A O 1
ATOM 606 N N . PRO A 1 81 ? 56.528 -24.509 -35.586 1.00 70.94 81 PRO A N 1
ATOM 607 C CA . PRO A 1 81 ? 57.528 -25.468 -35.156 1.00 70.94 81 PRO A CA 1
ATOM 608 C C . PRO A 1 81 ? 58.845 -25.232 -35.923 1.00 70.94 81 PRO A C 1
ATOM 610 O O . PRO A 1 81 ? 58.820 -24.750 -37.053 1.00 70.94 81 PRO A O 1
ATOM 613 N N . LEU A 1 82 ? 59.951 -25.706 -35.332 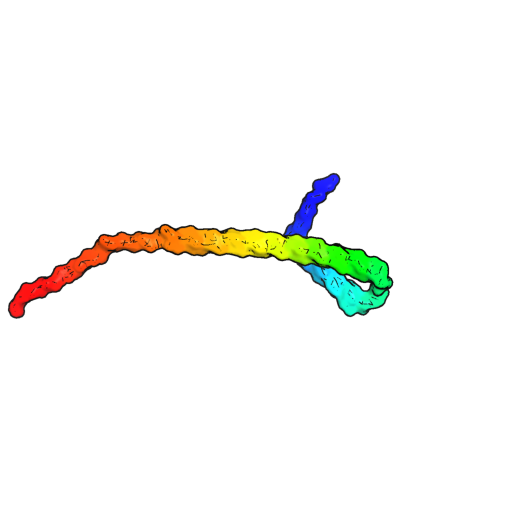1.00 49.69 82 LEU A N 1
ATOM 614 C CA . LEU A 1 82 ? 61.356 -25.744 -35.802 1.00 49.69 82 LEU A CA 1
ATOM 615 C C . LEU A 1 82 ? 62.226 -24.556 -35.337 1.00 49.69 82 LEU A C 1
ATOM 617 O O . LEU A 1 82 ? 61.838 -23.409 -35.490 1.00 49.69 82 LEU A O 1
ATOM 621 N N . ALA A 1 83 ? 63.434 -24.748 -34.793 1.00 47.47 83 ALA A N 1
ATOM 622 C CA . ALA A 1 83 ? 64.339 -25.906 -34.761 1.00 47.47 83 ALA A CA 1
ATOM 623 C C . ALA A 1 83 ? 65.167 -25.934 -33.463 1.00 47.47 83 ALA A C 1
ATOM 625 O O . ALA A 1 83 ? 65.387 -24.846 -32.883 1.00 47.47 83 ALA A O 1
#

Secondary structure (DSSP, 8-state):
----PPPHHHHHHHHHHHHHHHHT----HHHHHHHHHHHHHHHHHHHHHHHHHHHHHHHHHHHHHHT----S-----------

Mean predicted aligned error: 11.03 Å

Radius of gyration: 27.61 Å; Cα contacts (8 Å, |Δi|>4): 25; chains: 1; bounding box: 82×42×55 Å

InterPro domains:
  IPR003761 Exonuclease VII, small subunit [MF_00337] (7-67)
  IPR003761 Exonuclease VII, small subunit [PF02609] (8-58)
  IPR003761 Exonuclease VII, small subunit [PTHR34137] (3-67)
  IPR003761 Exonuclease VII, small subunit [TIGR01280] (7-62)
  IPR037004 Exonuclease VII, small subunit superfamily [G3DSA:1.10.287.1040] (2-71)
  IPR037004 Exonuclease VII, small subunit superfamily [SSF116842] (3-63)

Organism: NCBI:txid1962131

pLDDT: mean 85.36, std 18.93, range [33.59, 98.69]

Solvent-accessible surface area (backbone atoms only — not comparable to full-atom values): 5128 Å² total; per-residue (Å²): 129,82,92,68,78,69,53,62,70,56,31,52,51,55,33,52,53,43,50,52,52,62,72,70,47,96,61,56,69,75,56,46,53,51,46,48,53,52,35,52,56,31,51,51,52,44,47,54,54,52,51,53,55,47,50,56,51,53,53,55,55,48,57,64,61,77,70,68,78,75,77,94,68,79,70,74,80,80,79,80,81,86,133

Foldseek 3Di:
DDPDPDDLVVLVVLLVVLVVVLVVDPDDPVVNVVSVVSNVVSVVVNVVVVVVVVVVVVVVVVVVVVPDDDPPCPPDPPPDDDD

Nearest PDB structures (foldseek):
  8oiq-assembly1_Aa  TM=6.079E-01  e=3.038E+00  Homo sapiens
  8oir-assembly1_Aa  TM=6.053E-01  e=3.722E+00  Homo sapiens
  5c21-assembly1_B  TM=4.477E-01  e=4.559E+00  Escherichia coli
  5ng5-assembly1_B  TM=3.917E-01  e=2.840E+00  Escherichia coli